Protein AF-A0A7J8YVA1-F1 (afdb_monomer_lite)

Sequence (81 aa):
MHESGAYEEEAHEHIRKLIDSTWKKINEDQMAKLPFSGKFIEITKNIVRVPLLMYQNGDGHGIENEETKECYHYLSTQFFC

Structure (mmCIF, N/CA/C/O backbone):
data_AF-A0A7J8YVA1-F1
#
_entry.id   AF-A0A7J8YVA1-F1
#
loop_
_atom_site.group_PDB
_atom_site.id
_atom_site.type_symbol
_atom_site.label_atom_id
_atom_site.label_alt_id
_atom_site.label_comp_id
_atom_site.label_asym_id
_atom_site.label_entity_id
_atom_site.label_seq_id
_atom_site.pdbx_PDB_ins_code
_atom_site.Cartn_x
_atom_site.Cartn_y
_atom_site.Cartn_z
_atom_site.occupancy
_atom_site.B_iso_or_equiv
_atom_site.auth_seq_id
_atom_site.auth_comp_id
_atom_site.auth_asym_id
_atom_site.auth_atom_id
_atom_site.pdbx_PDB_model_num
ATOM 1 N N . MET A 1 1 ? 0.172 -1.556 -19.847 1.00 87.38 1 MET A N 1
ATOM 2 C CA . MET A 1 1 ? 0.936 -1.861 -21.076 1.00 87.38 1 MET A CA 1
ATOM 3 C C . MET A 1 1 ? 0.152 -2.750 -22.036 1.00 87.38 1 MET A C 1
ATOM 5 O O . MET A 1 1 ? -0.220 -2.255 -23.081 1.00 87.38 1 MET A O 1
ATOM 9 N N . HIS A 1 2 ? -0.159 -4.016 -21.721 1.00 94.56 2 HIS A N 1
ATOM 10 C CA . HIS A 1 2 ? -0.853 -4.906 -22.676 1.00 94.56 2 HIS A CA 1
ATOM 11 C C . HIS A 1 2 ? -2.292 -4.470 -23.012 1.00 94.56 2 HIS A C 1
ATOM 13 O O . HIS A 1 2 ? -2.672 -4.460 -24.176 1.00 94.56 2 HIS A O 1
ATOM 19 N N . GLU A 1 3 ? -3.067 -4.062 -22.005 1.00 94.31 3 GLU A N 1
ATOM 20 C CA . GLU A 1 3 ? -4.479 -3.680 -22.180 1.00 94.31 3 GLU A CA 1
ATOM 21 C C . GLU A 1 3 ? -4.664 -2.341 -22.909 1.00 94.31 3 GLU A C 1
ATOM 23 O O . GLU A 1 3 ? -5.620 -2.167 -23.656 1.00 94.31 3 GLU A O 1
ATOM 28 N N . SER A 1 4 ? -3.754 -1.389 -22.691 1.00 92.81 4 SER A N 1
ATOM 29 C CA . SER A 1 4 ? -3.862 -0.014 -23.198 1.00 92.81 4 SER A CA 1
ATOM 30 C C . SER A 1 4 ? -2.833 0.348 -24.269 1.00 92.81 4 SER A C 1
ATOM 32 O O . SER A 1 4 ? -2.883 1.448 -24.808 1.00 92.81 4 SER A O 1
ATOM 34 N N . GLY A 1 5 ? -1.856 -0.520 -24.536 1.00 94.94 5 GLY A N 1
ATOM 35 C CA . GLY A 1 5 ? -0.682 -0.203 -25.354 1.00 94.94 5 GLY A CA 1
ATOM 36 C C . GLY A 1 5 ? 0.274 0.830 -24.737 1.00 94.94 5 GLY A C 1
ATOM 37 O O . GLY A 1 5 ? 1.247 1.193 -25.387 1.00 94.94 5 GLY A O 1
ATOM 38 N N . ALA A 1 6 ? 0.011 1.308 -23.512 1.00 95.69 6 ALA A N 1
ATOM 39 C CA . ALA A 1 6 ? 0.800 2.360 -22.869 1.00 95.69 6 ALA A CA 1
ATOM 40 C C . ALA A 1 6 ? 2.247 1.926 -22.607 1.00 95.69 6 ALA A C 1
ATOM 42 O O . ALA A 1 6 ? 2.504 0.743 -22.341 1.00 95.69 6 ALA A O 1
ATOM 43 N N . TYR A 1 7 ? 3.160 2.898 -22.612 1.00 96.50 7 TYR A N 1
ATOM 44 C CA . TYR A 1 7 ? 4.551 2.676 -22.228 1.00 96.50 7 TYR A CA 1
ATOM 45 C C . TYR A 1 7 ? 4.661 2.308 -20.744 1.00 96.50 7 TYR A C 1
ATOM 47 O O . TYR A 1 7 ? 3.752 2.554 -19.950 1.00 96.50 7 TYR A O 1
ATOM 55 N N . GLU A 1 8 ? 5.782 1.698 -20.363 1.00 95.81 8 GLU A N 1
ATOM 56 C CA . GLU A 1 8 ? 6.024 1.269 -18.982 1.00 95.81 8 GLU A CA 1
ATOM 57 C C . GLU A 1 8 ? 5.948 2.444 -18.002 1.00 95.81 8 GLU A C 1
ATOM 59 O O . GLU A 1 8 ? 5.250 2.355 -16.996 1.00 95.81 8 GLU A O 1
ATOM 64 N N . GLU A 1 9 ? 6.583 3.568 -18.339 1.00 95.06 9 GLU A N 1
ATOM 65 C CA . GLU A 1 9 ? 6.583 4.791 -17.528 1.00 95.06 9 GLU A CA 1
ATOM 66 C C . GLU A 1 9 ? 5.162 5.334 -17.306 1.00 95.06 9 GLU A C 1
ATOM 68 O O . GLU A 1 9 ? 4.759 5.602 -16.175 1.00 95.06 9 GLU A O 1
ATOM 73 N N . GLU A 1 10 ? 4.364 5.417 -18.374 1.00 95.69 10 GLU A N 1
ATOM 74 C CA . GLU A 1 10 ? 2.972 5.876 -18.315 1.00 95.69 10 GLU A CA 1
ATOM 75 C C . GLU A 1 10 ? 2.100 4.923 -17.490 1.00 95.69 10 GLU A C 1
ATOM 77 O O . GLU A 1 10 ? 1.257 5.353 -16.699 1.00 95.69 10 GLU A O 1
ATOM 82 N N . ALA A 1 11 ? 2.308 3.614 -17.651 1.00 96.38 11 ALA A N 1
ATOM 83 C CA . ALA A 1 11 ? 1.616 2.606 -16.863 1.00 96.38 11 ALA A CA 1
ATOM 84 C C . ALA A 1 11 ? 1.996 2.711 -15.378 1.00 96.38 11 ALA A C 1
ATOM 86 O O . ALA A 1 11 ? 1.120 2.646 -14.517 1.00 96.38 11 ALA A O 1
ATOM 87 N N . HIS A 1 12 ? 3.274 2.929 -15.069 1.00 92.88 12 HIS A N 1
ATOM 88 C CA . HIS A 1 12 ? 3.757 3.092 -13.704 1.00 92.88 12 HIS A CA 1
ATOM 89 C C . HIS A 1 12 ? 3.188 4.362 -13.052 1.00 92.88 12 HIS A C 1
ATOM 91 O O . HIS A 1 12 ? 2.682 4.309 -11.928 1.00 92.88 12 HIS A O 1
ATOM 97 N N . GLU A 1 13 ? 3.181 5.490 -13.765 1.00 95.00 13 GLU A N 1
ATOM 98 C CA . GLU A 1 13 ? 2.555 6.725 -13.288 1.00 95.00 13 GLU A CA 1
ATOM 99 C C . GLU A 1 13 ? 1.048 6.538 -13.051 1.00 95.00 13 GLU A C 1
ATOM 101 O O . GLU A 1 13 ? 0.505 7.001 -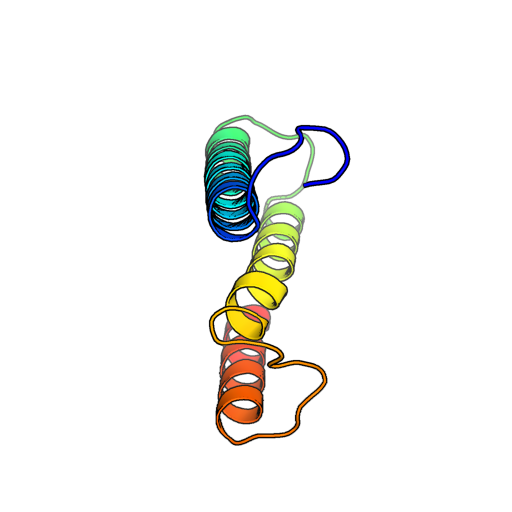12.044 1.00 95.00 13 GLU A O 1
ATOM 106 N N . HIS A 1 14 ? 0.362 5.813 -13.939 1.00 95.56 14 HIS A N 1
ATOM 107 C CA . HIS A 1 14 ? -1.055 5.504 -13.776 1.00 95.56 14 HIS A CA 1
ATOM 108 C C . HIS A 1 14 ? -1.328 4.679 -12.510 1.00 95.56 14 HIS A C 1
ATOM 110 O O . HIS A 1 14 ? -2.223 5.028 -11.739 1.00 95.56 14 HIS A O 1
ATOM 116 N N . ILE A 1 15 ? -0.534 3.635 -12.245 1.00 93.81 15 ILE A N 1
ATOM 117 C CA . ILE A 1 15 ? -0.657 2.834 -11.019 1.00 93.81 15 ILE A CA 1
ATOM 118 C C . ILE A 1 15 ? -0.417 3.693 -9.771 1.00 93.81 15 ILE A C 1
ATOM 120 O O . ILE A 1 15 ? -1.201 3.605 -8.825 1.00 93.81 15 ILE A O 1
ATOM 124 N N . ARG A 1 16 ? 0.589 4.580 -9.771 1.00 91.81 16 ARG A N 1
ATOM 125 C CA . ARG A 1 16 ? 0.817 5.520 -8.656 1.00 91.81 16 ARG A CA 1
ATOM 126 C C . ARG A 1 16 ? -0.404 6.406 -8.398 1.00 91.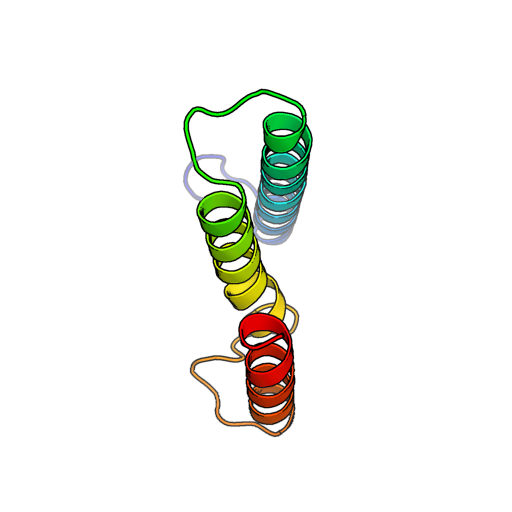81 16 ARG A C 1
ATOM 128 O O . ARG A 1 16 ? -0.874 6.485 -7.267 1.00 91.81 16 ARG A O 1
ATOM 135 N N . LYS A 1 17 ? -0.999 6.975 -9.451 1.00 95.19 17 LYS A N 1
ATOM 136 C CA . LYS A 1 17 ? -2.236 7.771 -9.335 1.00 95.19 17 LYS A CA 1
ATOM 137 C C . LYS A 1 17 ? -3.409 6.958 -8.779 1.00 95.19 17 LYS A C 1
ATOM 139 O O . LYS A 1 17 ? -4.207 7.487 -8.004 1.00 95.19 17 LYS A O 1
ATOM 144 N N . LEU A 1 18 ? -3.536 5.685 -9.159 1.00 95.50 18 LEU A N 1
ATOM 145 C CA . LEU A 1 18 ? -4.571 4.797 -8.621 1.00 95.50 18 LEU A CA 1
ATOM 146 C C . LEU A 1 18 ? -4.358 4.504 -7.133 1.00 95.50 18 LEU A C 1
ATOM 148 O O . LEU A 1 18 ? -5.329 4.519 -6.372 1.00 95.50 18 LEU A O 1
ATOM 152 N N . ILE A 1 19 ? -3.111 4.285 -6.712 1.00 92.06 19 ILE A N 1
ATOM 153 C CA . ILE A 1 19 ? -2.744 4.115 -5.302 1.00 92.06 19 ILE A CA 1
ATOM 154 C C . ILE A 1 19 ? -3.128 5.369 -4.508 1.00 92.06 19 ILE A C 1
ATOM 156 O O . ILE A 1 19 ? -3.867 5.261 -3.527 1.00 92.06 19 ILE A O 1
ATOM 160 N N . ASP A 1 20 ? -2.729 6.555 -4.973 1.00 90.88 20 ASP A N 1
ATOM 161 C CA . ASP A 1 20 ? -3.033 7.831 -4.312 1.00 90.88 20 ASP A CA 1
ATOM 162 C C . ASP A 1 20 ? -4.544 8.079 -4.208 1.00 9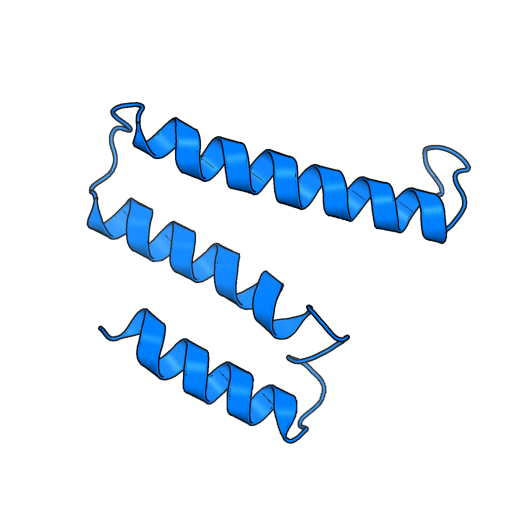0.88 20 ASP A C 1
ATOM 164 O O . ASP A 1 20 ? -5.066 8.447 -3.150 1.00 90.88 20 ASP A O 1
ATOM 168 N N . SER A 1 21 ? -5.279 7.829 -5.297 1.00 93.56 21 SER A N 1
ATOM 169 C CA . SER A 1 21 ? -6.739 7.952 -5.324 1.00 93.56 21 SER A CA 1
ATOM 170 C C . SER A 1 21 ? -7.408 6.991 -4.339 1.00 93.56 21 SER A C 1
ATOM 172 O O . SER A 1 21 ? -8.340 7.374 -3.630 1.00 93.56 21 SER A O 1
ATOM 174 N N . THR A 1 22 ? -6.918 5.755 -4.257 1.00 91.19 22 THR A N 1
ATOM 175 C CA . THR A 1 22 ? -7.444 4.740 -3.337 1.00 91.19 22 THR A CA 1
ATOM 176 C C . THR A 1 22 ? -7.151 5.109 -1.887 1.00 91.19 22 THR A C 1
ATOM 178 O O . THR A 1 22 ? -8.038 5.022 -1.039 1.00 91.19 22 THR A O 1
ATOM 181 N N . TRP A 1 23 ? -5.947 5.606 -1.594 1.00 87.88 23 TRP A N 1
ATOM 182 C CA . TRP A 1 23 ? -5.591 6.075 -0.257 1.00 87.88 23 TRP A CA 1
ATOM 183 C C . TRP A 1 23 ? -6.449 7.261 0.190 1.00 87.88 23 TRP A C 1
ATOM 185 O O . TRP A 1 23 ? -6.894 7.319 1.340 1.00 87.88 23 TRP A O 1
ATOM 195 N N . LYS A 1 24 ? -6.742 8.192 -0.724 1.00 89.38 24 LYS A N 1
ATOM 196 C CA . LYS A 1 24 ? -7.661 9.301 -0.459 1.00 89.38 24 LYS A CA 1
ATOM 197 C C . LYS A 1 24 ? -9.062 8.796 -0.097 1.00 89.38 24 LYS A C 1
ATOM 199 O O . LYS A 1 24 ? -9.584 9.211 0.933 1.00 89.38 24 LYS A O 1
ATOM 204 N N . LYS A 1 25 ? -9.610 7.838 -0.855 1.00 87.62 25 LYS A N 1
ATOM 205 C CA . LYS A 1 25 ? -10.913 7.213 -0.555 1.00 87.62 25 LYS A CA 1
ATOM 206 C C . LYS A 1 25 ? -10.935 6.536 0.814 1.00 87.62 25 LYS A C 1
ATOM 208 O O . LYS A 1 25 ? -11.851 6.779 1.581 1.00 87.62 25 LYS A O 1
ATOM 213 N N . ILE A 1 26 ? -9.896 5.776 1.175 1.00 82.88 26 ILE A N 1
ATOM 214 C CA . ILE A 1 26 ? -9.791 5.141 2.504 1.00 82.88 26 ILE A CA 1
ATOM 215 C C . ILE A 1 26 ? -9.834 6.186 3.631 1.00 82.88 26 ILE A C 1
ATOM 217 O O . ILE A 1 26 ? -10.396 5.933 4.698 1.00 82.88 26 ILE A O 1
ATOM 221 N N . ASN A 1 27 ? -9.230 7.360 3.423 1.00 82.25 27 ASN A N 1
ATOM 222 C CA . ASN A 1 27 ? -9.257 8.449 4.400 1.00 82.25 27 ASN A CA 1
ATOM 223 C C . ASN A 1 27 ? -10.594 9.203 4.432 1.00 82.25 27 ASN A C 1
ATOM 225 O O . ASN A 1 27 ? -11.015 9.618 5.508 1.00 82.25 27 ASN A O 1
ATOM 229 N N . GLU A 1 28 ? -11.276 9.346 3.299 1.00 82.81 28 GLU A N 1
ATOM 230 C CA . GLU A 1 28 ? -12.617 9.941 3.217 1.00 82.81 28 GLU A CA 1
ATOM 231 C C . GLU A 1 28 ? -13.695 9.010 3.795 1.00 82.81 28 GLU A C 1
ATOM 233 O O . GLU A 1 28 ? -14.552 9.463 4.552 1.00 82.81 28 GLU A O 1
ATOM 238 N N . ASP A 1 29 ? -13.610 7.702 3.543 1.00 72.12 29 ASP A N 1
ATOM 239 C CA . ASP A 1 29 ? -14.537 6.689 4.064 1.00 72.12 29 ASP A CA 1
ATOM 240 C C . ASP A 1 29 ? -14.487 6.576 5.594 1.00 72.12 29 ASP A C 1
ATOM 242 O O . ASP A 1 29 ? -15.449 6.136 6.207 1.00 72.12 29 ASP A O 1
ATOM 246 N N . GLN A 1 30 ? -13.413 7.029 6.246 1.00 63.34 30 GLN A N 1
ATOM 247 C CA . GLN A 1 30 ? -13.372 7.189 7.707 1.00 63.34 30 GLN A CA 1
ATOM 248 C C . GLN A 1 30 ? -14.253 8.332 8.217 1.00 63.34 30 GLN A C 1
ATOM 250 O O . GLN A 1 30 ? -14.692 8.302 9.367 1.00 63.34 30 GLN A O 1
ATOM 255 N N . MET A 1 31 ? -14.500 9.350 7.388 1.00 59.09 31 MET A N 1
ATOM 256 C CA . MET A 1 31 ? -15.477 10.394 7.698 1.00 59.09 31 MET A CA 1
ATOM 257 C C . MET A 1 31 ? -16.908 9.871 7.531 1.00 59.09 31 MET A C 1
ATOM 259 O O . MET A 1 31 ? -17.828 10.372 8.181 1.00 59.09 31 MET A O 1
ATOM 263 N N . ALA A 1 32 ? -17.099 8.842 6.701 1.00 62.78 32 ALA A N 1
ATOM 264 C CA . ALA A 1 32 ? -18.333 8.078 6.661 1.00 62.78 32 ALA A CA 1
ATOM 265 C C . ALA A 1 32 ? -18.391 7.116 7.863 1.00 62.78 32 ALA A C 1
ATOM 267 O O . ALA A 1 32 ? -17.408 6.491 8.254 1.00 62.78 32 ALA A O 1
ATOM 268 N N . LYS A 1 33 ? -19.563 6.979 8.490 1.00 68.88 33 LYS A N 1
ATOM 269 C CA . LYS A 1 33 ? -19.763 6.006 9.575 1.00 68.88 33 LYS A CA 1
ATOM 270 C C . LYS A 1 33 ? -19.795 4.591 8.993 1.00 68.88 33 LYS A C 1
ATOM 272 O O . LYS A 1 33 ? -20.869 4.043 8.757 1.00 68.88 33 LYS A O 1
ATOM 277 N N . LEU A 1 34 ? -18.623 4.014 8.743 1.00 74.75 34 LEU A N 1
ATOM 278 C CA . LEU A 1 34 ? -18.496 2.604 8.393 1.00 74.75 34 LEU A CA 1
ATOM 279 C C . LEU A 1 34 ? -18.998 1.729 9.557 1.00 74.75 34 LEU A C 1
ATOM 281 O O . LEU A 1 34 ? -18.801 2.086 10.720 1.00 74.75 34 LEU A O 1
ATOM 285 N N . PRO A 1 35 ? -19.601 0.558 9.285 1.00 84.06 35 PRO A N 1
ATOM 286 C CA . PRO A 1 35 ? -20.125 -0.344 10.317 1.00 84.06 35 PRO A CA 1
ATOM 287 C C . PRO A 1 35 ? -19.024 -1.116 11.075 1.00 84.06 35 PRO A C 1
ATOM 289 O O . PRO A 1 35 ? -19.310 -2.107 11.745 1.00 84.06 35 PRO A O 1
ATOM 292 N N . PHE A 1 36 ? -17.763 -0.694 10.963 1.00 82.19 36 PHE A N 1
ATOM 293 C CA . PHE A 1 36 ? -16.605 -1.352 11.562 1.00 82.19 36 PHE A CA 1
ATOM 294 C C . PHE A 1 36 ? -16.120 -0.607 12.806 1.00 82.19 36 PHE A C 1
ATOM 296 O O . PHE A 1 36 ? -16.307 0.601 12.945 1.00 82.19 36 PHE A O 1
ATOM 303 N N . SER A 1 37 ? -15.457 -1.323 13.718 1.00 86.56 37 SER A N 1
ATOM 304 C CA . SER A 1 37 ? -14.837 -0.687 14.881 1.00 86.56 37 SER A CA 1
ATOM 305 C C . SER A 1 37 ? -13.673 0.212 14.450 1.00 86.56 37 SER A C 1
ATOM 307 O O . SER A 1 37 ? -12.955 -0.098 13.498 1.00 86.56 37 SER A O 1
ATOM 309 N N . GLY A 1 38 ? -13.431 1.302 15.186 1.00 83.19 38 GLY A N 1
AT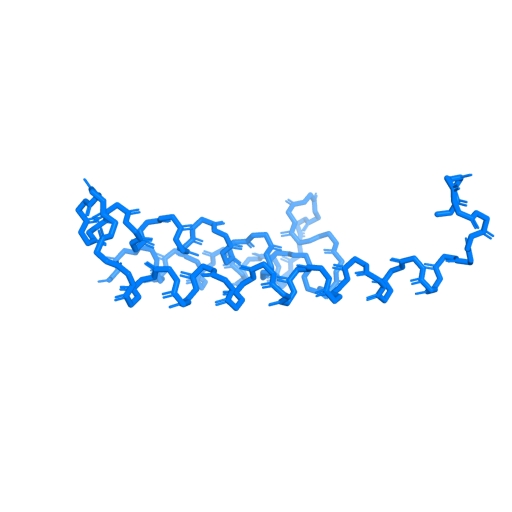OM 310 C CA . GLY A 1 38 ? -12.295 2.193 14.905 1.00 83.19 38 GLY A CA 1
ATOM 311 C C . GLY A 1 38 ? -10.951 1.452 14.876 1.00 83.19 38 GLY A C 1
ATOM 312 O O . GLY A 1 38 ? -10.120 1.710 14.013 1.00 83.19 38 GLY A O 1
ATOM 313 N N . LYS A 1 39 ? -10.793 0.438 15.736 1.00 84.44 39 LYS A N 1
ATOM 314 C CA . LYS A 1 39 ? -9.597 -0.412 15.792 1.00 84.44 39 LYS A CA 1
ATOM 315 C C . LYS A 1 39 ? -9.412 -1.265 14.530 1.00 84.44 39 LYS A C 1
ATOM 317 O O . LYS A 1 39 ? -8.295 -1.451 14.066 1.00 84.44 39 LYS A O 1
ATOM 322 N N . PHE A 1 40 ? -10.503 -1.769 13.947 1.00 84.50 40 PHE A N 1
ATOM 323 C CA . PHE A 1 40 ? -10.454 -2.515 12.686 1.00 84.50 40 PHE A CA 1
ATOM 324 C C . PHE A 1 40 ? -10.028 -1.622 11.513 1.00 84.50 40 PHE A C 1
ATOM 326 O O . PHE A 1 40 ? -9.219 -2.023 10.674 1.00 84.50 40 PHE A O 1
ATOM 333 N N . ILE A 1 41 ? -10.544 -0.393 11.484 1.00 84.00 41 ILE A N 1
ATOM 334 C CA . ILE A 1 41 ? -10.175 0.615 10.488 1.00 84.00 41 ILE A CA 1
ATOM 335 C C . ILE A 1 41 ? -8.682 0.952 10.607 1.00 84.00 41 ILE A C 1
ATOM 337 O O . ILE A 1 41 ? -7.970 0.952 9.607 1.00 84.00 41 ILE A O 1
ATOM 341 N N . GLU A 1 42 ? -8.190 1.179 11.823 1.00 84.12 42 GLU A N 1
ATOM 342 C CA . GLU A 1 42 ? -6.782 1.473 12.098 1.00 84.12 42 GLU A CA 1
ATOM 343 C C . GLU A 1 42 ? -5.838 0.345 11.656 1.00 84.12 42 GLU A C 1
ATOM 345 O O . GLU A 1 42 ? -4.882 0.596 10.920 1.00 84.12 42 GLU A O 1
ATOM 350 N N . ILE A 1 43 ? -6.150 -0.906 12.015 1.00 85.00 43 ILE A N 1
ATOM 351 C CA . ILE A 1 43 ? -5.378 -2.081 11.579 1.00 85.00 43 ILE A CA 1
ATOM 352 C C . ILE A 1 43 ? -5.331 -2.152 10.051 1.00 85.00 43 ILE A C 1
ATOM 354 O O . ILE A 1 43 ? -4.264 -2.352 9.473 1.00 85.00 43 ILE A O 1
ATOM 358 N N . THR A 1 44 ? -6.466 -1.934 9.385 1.00 85.06 44 THR A N 1
ATOM 359 C CA . THR A 1 44 ? -6.543 -1.952 7.918 1.00 85.06 44 THR A CA 1
ATOM 360 C C . THR A 1 44 ? -5.653 -0.874 7.292 1.00 85.06 44 THR A C 1
ATOM 362 O O . THR A 1 44 ? -4.932 -1.151 6.333 1.00 85.06 44 THR A O 1
ATOM 365 N N . LYS A 1 45 ? -5.626 0.344 7.854 1.00 83.75 45 LYS A N 1
ATOM 366 C CA . LYS A 1 45 ? -4.726 1.415 7.389 1.00 83.75 45 LYS A CA 1
ATOM 367 C C . LYS A 1 45 ? -3.263 1.036 7.547 1.00 83.75 45 LYS A C 1
ATOM 369 O O . LYS A 1 45 ? -2.474 1.286 6.638 1.00 83.75 45 LYS A O 1
ATOM 374 N N . ASN A 1 46 ? -2.902 0.449 8.684 1.00 84.50 46 ASN A N 1
ATOM 375 C CA . ASN A 1 46 ? -1.533 0.020 8.925 1.00 84.50 46 ASN A CA 1
ATOM 376 C C . ASN A 1 46 ? -1.132 -1.080 7.932 1.00 84.50 46 ASN A C 1
ATOM 378 O O . ASN A 1 46 ? -0.066 -0.978 7.332 1.00 84.50 46 ASN A O 1
ATOM 382 N N . ILE A 1 47 ? -2.009 -2.051 7.647 1.00 86.06 47 ILE A N 1
ATOM 383 C CA . ILE A 1 47 ? -1.769 -3.086 6.624 1.00 86.06 47 ILE A CA 1
ATOM 384 C C . ILE A 1 47 ? -1.505 -2.470 5.246 1.00 86.06 47 ILE A C 1
ATOM 386 O O . ILE A 1 47 ? -0.576 -2.895 4.571 1.00 86.06 47 ILE A O 1
ATOM 390 N N . VAL A 1 48 ? -2.268 -1.454 4.830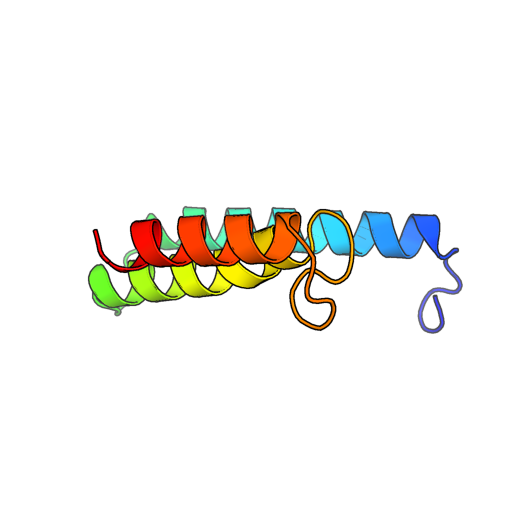 1.00 86.56 48 VAL A N 1
ATOM 391 C CA . VAL A 1 48 ? -2.063 -0.786 3.529 1.00 86.56 48 VAL A CA 1
ATOM 392 C C . VAL A 1 48 ? -0.749 0.009 3.482 1.00 86.56 48 VAL A C 1
ATOM 394 O O . VAL A 1 48 ? -0.132 0.105 2.424 1.00 86.56 48 VAL A O 1
ATOM 397 N N . ARG A 1 49 ? -0.277 0.551 4.612 1.00 85.94 49 ARG A N 1
ATOM 398 C CA . ARG A 1 49 ? 1.003 1.282 4.691 1.00 85.94 49 ARG A CA 1
ATOM 399 C C . ARG A 1 49 ? 2.227 0.382 4.526 1.00 85.94 49 ARG A C 1
ATOM 401 O O . ARG A 1 49 ? 3.221 0.839 3.973 1.00 85.94 49 ARG A O 1
ATOM 408 N N . VAL A 1 50 ? 2.154 -0.874 4.975 1.00 85.69 50 VAL A N 1
ATOM 409 C CA . VAL A 1 50 ? 3.265 -1.843 4.895 1.00 85.69 50 VAL A CA 1
ATOM 410 C C . VAL A 1 50 ? 3.833 -1.970 3.478 1.00 85.69 50 VAL A C 1
ATOM 412 O O . VAL A 1 50 ? 5.017 -1.686 3.310 1.00 85.69 50 VAL A O 1
ATOM 415 N N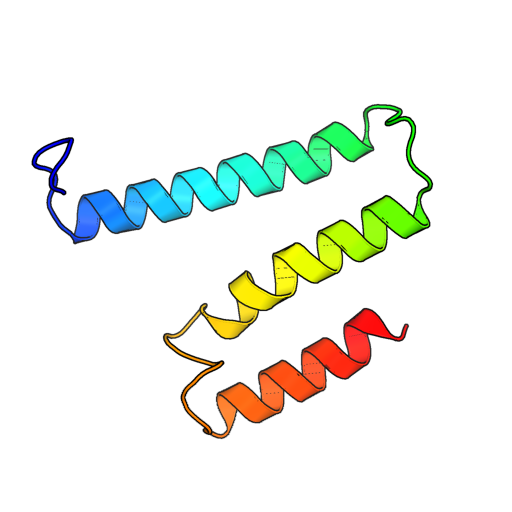 . PRO A 1 51 ? 3.047 -2.336 2.445 1.00 85.50 51 PRO A N 1
ATOM 416 C CA . PRO A 1 51 ? 3.581 -2.467 1.095 1.00 85.50 51 PRO A CA 1
ATOM 417 C C . PRO A 1 51 ? 4.005 -1.118 0.504 1.00 85.50 51 PRO A C 1
ATOM 419 O O . PRO A 1 51 ? 4.968 -1.075 -0.251 1.00 85.50 51 PRO A O 1
ATOM 422 N N . LEU A 1 52 ? 3.342 -0.010 0.857 1.00 86.00 52 LEU A N 1
ATOM 423 C CA . LEU A 1 52 ? 3.747 1.316 0.375 1.00 86.00 52 LEU A CA 1
ATOM 424 C C . LEU A 1 52 ? 5.153 1.691 0.847 1.00 86.00 52 LEU A C 1
ATOM 426 O O . LEU A 1 52 ? 5.909 2.266 0.073 1.00 86.00 52 LEU A O 1
ATOM 430 N N . LEU A 1 53 ? 5.502 1.343 2.088 1.00 84.06 53 LEU A N 1
ATOM 431 C CA . LEU A 1 53 ? 6.839 1.559 2.630 1.00 84.06 53 LEU A CA 1
ATOM 432 C C . LEU A 1 53 ? 7.843 0.544 2.069 1.00 84.06 53 LEU A C 1
ATOM 434 O O . LEU A 1 53 ? 8.892 0.937 1.570 1.00 84.06 53 LEU A O 1
ATOM 438 N N . MET A 1 54 ? 7.505 -0.750 2.114 1.00 84.94 54 MET A N 1
ATOM 439 C CA . MET A 1 54 ? 8.395 -1.828 1.663 1.00 84.94 54 MET A CA 1
ATOM 440 C C . MET A 1 54 ? 8.804 -1.681 0.200 1.00 84.94 54 MET A C 1
ATOM 442 O O . MET A 1 54 ? 9.929 -2.017 -0.147 1.00 84.94 54 MET A O 1
ATOM 446 N N . TYR A 1 55 ? 7.906 -1.181 -0.652 1.00 87.19 55 TYR A N 1
ATOM 447 C CA . TYR A 1 55 ? 8.149 -1.093 -2.089 1.00 87.19 55 TYR A CA 1
ATOM 448 C C . TYR A 1 55 ? 8.450 0.321 -2.598 1.00 87.19 55 TYR A C 1
ATOM 450 O O . TYR A 1 55 ? 8.483 0.547 -3.808 1.00 87.19 55 TYR A O 1
ATOM 458 N N . GLN A 1 56 ? 8.692 1.287 -1.704 1.00 83.88 56 GLN A N 1
ATOM 459 C CA . GLN A 1 56 ? 8.933 2.680 -2.095 1.00 83.88 56 GLN A CA 1
ATOM 460 C C . GLN A 1 56 ? 10.170 2.832 -2.997 1.00 83.88 56 GLN A C 1
ATOM 462 O O . GLN A 1 56 ? 10.142 3.614 -3.949 1.00 83.88 56 GLN A O 1
ATOM 467 N N . ASN A 1 57 ? 11.228 2.063 -2.713 1.00 84.31 57 ASN A N 1
ATOM 468 C CA . ASN A 1 57 ? 12.534 2.168 -3.373 1.00 84.31 57 ASN A CA 1
ATOM 469 C C . ASN A 1 57 ? 12.926 0.909 -4.172 1.00 84.31 57 ASN A C 1
ATOM 471 O O . ASN A 1 57 ? 14.077 0.773 -4.579 1.00 84.31 57 ASN A O 1
ATOM 475 N N . GLY A 1 58 ? 11.994 -0.017 -4.407 1.00 85.44 58 GLY A N 1
ATOM 476 C CA . GLY A 1 58 ? 12.278 -1.316 -5.025 1.00 85.44 58 GLY A CA 1
ATOM 477 C C . GLY A 1 58 ? 11.779 -2.467 -4.162 1.00 85.44 58 GLY A C 1
ATOM 478 O O . GLY A 1 58 ? 10.840 -2.294 -3.401 1.00 85.44 58 GLY A O 1
ATOM 479 N N . ASP A 1 59 ? 12.363 -3.655 -4.279 1.00 85.88 59 ASP A N 1
ATOM 480 C CA . ASP A 1 59 ? 11.934 -4.809 -3.482 1.00 85.88 59 ASP A CA 1
ATOM 481 C C . ASP A 1 59 ? 12.542 -4.784 -2.070 1.00 85.88 59 ASP A C 1
ATOM 483 O O . ASP A 1 59 ? 13.604 -5.355 -1.834 1.00 85.88 59 ASP A O 1
ATOM 487 N N . GLY A 1 60 ? 11.860 -4.125 -1.130 1.00 84.81 60 GLY A N 1
ATOM 488 C CA . GLY A 1 60 ? 12.221 -4.115 0.291 1.00 84.81 60 GLY A CA 1
ATOM 489 C C . GLY A 1 60 ? 11.594 -5.246 1.112 1.00 84.81 60 GLY A C 1
ATOM 490 O O . GLY A 1 60 ? 11.513 -5.140 2.334 1.00 84.81 60 GLY A O 1
ATOM 491 N N . HIS A 1 61 ? 11.079 -6.304 0.474 1.00 85.12 61 HIS A N 1
ATOM 492 C CA . HIS A 1 61 ? 10.557 -7.486 1.167 1.00 85.12 61 HIS A CA 1
ATOM 493 C C . HIS A 1 61 ? 11.393 -8.734 0.875 1.00 85.12 61 HIS A C 1
ATOM 495 O O . HIS A 1 61 ? 11.744 -9.461 1.804 1.00 85.12 61 HIS A O 1
ATOM 501 N N . GLY A 1 62 ? 11.705 -8.975 -0.400 1.00 84.56 62 GLY A N 1
ATOM 502 C CA . GLY A 1 62 ? 12.474 -10.125 -0.870 1.00 84.56 62 GLY A CA 1
ATOM 503 C C . GLY A 1 62 ? 13.990 -9.938 -0.808 1.00 84.56 62 GLY A C 1
ATOM 504 O O . GLY A 1 62 ? 14.718 -10.932 -0.785 1.00 84.56 62 GLY A O 1
ATOM 505 N N . ILE A 1 63 ? 14.482 -8.695 -0.750 1.00 83.69 63 ILE A N 1
ATOM 506 C CA . ILE A 1 63 ? 15.915 -8.385 -0.672 1.00 83.69 63 ILE A CA 1
ATOM 507 C C . ILE A 1 63 ? 16.276 -7.994 0.760 1.00 83.69 63 ILE A C 1
ATOM 509 O O . ILE A 1 63 ? 15.899 -6.935 1.250 1.00 83.69 63 ILE A O 1
ATOM 513 N N . GLU A 1 64 ? 17.074 -8.817 1.437 1.00 77.31 64 GLU A N 1
ATOM 514 C CA . GLU A 1 64 ? 17.582 -8.486 2.771 1.00 77.31 64 GLU A CA 1
ATOM 515 C C . GLU A 1 64 ? 18.724 -7.456 2.693 1.00 77.31 64 GLU A C 1
ATOM 517 O O . GLU A 1 64 ? 19.904 -7.806 2.649 1.00 77.31 64 GLU A O 1
ATOM 522 N N . ASN A 1 65 ? 18.382 -6.167 2.697 1.00 78.44 65 ASN A N 1
ATOM 523 C CA . ASN A 1 65 ? 19.333 -5.054 2.806 1.00 78.44 65 ASN A CA 1
ATOM 524 C C . ASN A 1 65 ? 19.109 -4.225 4.093 1.00 78.44 65 ASN A C 1
ATOM 526 O O . ASN A 1 65 ? 18.212 -4.508 4.893 1.00 78.44 65 ASN A O 1
ATOM 530 N N . GLU A 1 66 ? 19.965 -3.230 4.343 1.00 76.75 66 GLU A N 1
ATOM 531 C CA . GLU A 1 66 ? 19.844 -2.353 5.522 1.00 76.75 66 GLU A CA 1
ATOM 532 C C . GLU A 1 66 ? 18.523 -1.567 5.523 1.00 76.75 66 GLU A C 1
ATOM 534 O O . GLU A 1 66 ? 17.845 -1.529 6.548 1.00 76.75 66 GLU A O 1
ATOM 539 N N . GLU A 1 67 ? 18.087 -1.062 4.365 1.00 74.38 67 GLU A N 1
ATOM 540 C CA . GLU A 1 67 ? 16.814 -0.339 4.203 1.00 74.38 67 GLU A CA 1
ATOM 541 C C . GLU A 1 67 ? 15.596 -1.199 4.579 1.00 74.38 67 GLU A C 1
ATOM 543 O O . GLU A 1 67 ? 14.657 -0.737 5.228 1.00 74.38 67 GLU A O 1
ATOM 548 N N . THR A 1 68 ? 15.632 -2.484 4.235 1.00 75.94 68 THR A N 1
ATOM 549 C CA . THR A 1 68 ? 14.591 -3.460 4.569 1.00 75.94 68 THR A CA 1
ATOM 550 C C . THR A 1 68 ? 14.521 -3.695 6.078 1.00 75.94 68 THR A C 1
ATOM 552 O O . THR A 1 68 ? 13.433 -3.740 6.655 1.00 75.94 68 THR A O 1
ATOM 555 N N . LYS A 1 69 ? 15.671 -3.768 6.763 1.00 77.00 69 LYS A N 1
ATOM 556 C CA . LYS A 1 69 ? 15.728 -3.887 8.232 1.00 77.00 69 LYS A CA 1
ATOM 557 C C . LYS A 1 69 ? 15.183 -2.638 8.925 1.00 77.00 69 LYS A C 1
ATOM 559 O O . LYS A 1 69 ? 14.451 -2.772 9.906 1.00 77.00 69 LYS A O 1
ATOM 564 N N . GLU A 1 70 ? 15.492 -1.449 8.409 1.00 77.19 70 GLU A N 1
ATOM 565 C CA . GLU A 1 70 ? 14.928 -0.189 8.905 1.00 77.19 70 GLU A CA 1
ATOM 566 C C . GLU A 1 70 ? 13.411 -0.122 8.694 1.00 77.19 70 GLU A C 1
ATOM 568 O O . GLU A 1 70 ? 12.683 0.244 9.618 1.00 77.19 70 GLU A O 1
ATOM 573 N N . CYS A 1 71 ? 12.911 -0.565 7.536 1.00 72.19 71 CYS A N 1
ATOM 574 C CA . CYS A 1 71 ? 11.475 -0.663 7.273 1.00 72.19 71 CYS A CA 1
ATOM 575 C C . CYS A 1 71 ? 10.785 -1.614 8.256 1.00 72.19 71 CYS A C 1
ATOM 577 O O . CYS A 1 71 ? 9.777 -1.245 8.855 1.00 72.19 71 CYS A O 1
ATOM 579 N N . TYR A 1 72 ? 11.330 -2.812 8.493 1.00 75.69 72 TYR A N 1
ATOM 580 C CA . TYR A 1 72 ? 10.778 -3.733 9.493 1.00 75.69 72 TYR A CA 1
ATOM 581 C C . TYR A 1 72 ? 10.815 -3.148 10.907 1.00 75.69 72 TYR A C 1
ATOM 583 O O . TYR A 1 72 ? 9.844 -3.291 11.651 1.00 75.69 72 TYR A O 1
ATOM 591 N N . HIS A 1 73 ? 11.895 -2.455 11.277 1.00 76.62 73 HIS A N 1
ATOM 592 C CA . HIS A 1 73 ? 11.993 -1.774 12.566 1.00 76.62 73 HIS A CA 1
ATOM 593 C C . HIS A 1 73 ? 10.921 -0.679 12.710 1.00 76.62 73 HIS A C 1
ATOM 595 O O . HIS A 1 73 ? 10.186 -0.653 13.700 1.00 76.62 73 HIS A O 1
ATOM 601 N N . TYR A 1 74 ? 10.748 0.166 11.695 1.00 73.62 74 TYR A N 1
ATOM 602 C CA . TYR A 1 74 ? 9.720 1.205 11.668 1.00 73.62 74 TYR A CA 1
ATOM 603 C C . TYR A 1 74 ? 8.302 0.618 11.736 1.00 73.62 74 TYR A C 1
ATOM 605 O O . TYR A 1 74 ? 7.491 1.028 12.566 1.00 73.62 74 TYR A O 1
ATOM 613 N N . LEU A 1 75 ? 8.009 -0.415 10.945 1.00 72.75 75 LEU A N 1
ATOM 614 C CA . LEU A 1 75 ? 6.709 -1.090 10.979 1.00 72.75 75 LEU A CA 1
ATOM 615 C C . LEU A 1 75 ? 6.450 -1.769 12.330 1.00 72.75 75 LEU A C 1
ATOM 617 O O . LEU A 1 75 ? 5.328 -1.715 12.832 1.00 72.75 75 LEU A O 1
ATOM 621 N N . SER A 1 76 ? 7.476 -2.346 12.963 1.00 68.94 76 SER A N 1
ATOM 622 C CA . SER A 1 76 ? 7.343 -2.964 14.288 1.00 68.94 76 SER A CA 1
ATOM 623 C C . SER A 1 76 ? 6.960 -1.962 15.380 1.00 68.94 76 SER A C 1
ATOM 625 O O . SER A 1 76 ? 6.242 -2.323 16.308 1.00 68.94 76 SER A O 1
ATOM 627 N N . THR A 1 77 ? 7.378 -0.698 15.253 1.00 65.81 77 THR A N 1
ATOM 628 C CA . THR A 1 77 ? 7.052 0.358 16.225 1.00 65.81 77 THR A CA 1
ATOM 629 C C . THR A 1 77 ? 5.688 0.999 15.968 1.00 65.81 77 THR A C 1
ATOM 631 O O . THR A 1 77 ? 5.003 1.366 16.918 1.00 65.81 77 THR A O 1
ATOM 634 N N . GLN A 1 78 ? 5.253 1.089 14.708 1.00 62.09 78 GLN A N 1
ATOM 635 C CA . GLN A 1 78 ? 4.007 1.761 14.324 1.00 62.09 78 GLN A CA 1
ATOM 636 C C . GLN A 1 78 ? 2.760 0.855 14.349 1.00 62.09 78 GLN A C 1
ATOM 638 O O . GLN A 1 78 ? 1.640 1.356 14.354 1.00 62.09 78 GLN A O 1
ATOM 643 N N . PHE A 1 79 ? 2.935 -0.473 14.362 1.00 57.78 79 PHE A N 1
ATOM 644 C CA . PHE A 1 79 ? 1.841 -1.438 14.560 1.00 57.78 79 PHE A CA 1
ATOM 645 C C . PHE A 1 79 ? 1.563 -1.778 16.033 1.00 57.78 79 PHE A C 1
ATOM 647 O O . PHE A 1 79 ? 0.517 -2.361 16.319 1.00 57.78 79 PHE A O 1
ATOM 654 N N . PHE A 1 80 ? 2.485 -1.460 16.951 1.00 47.75 80 PHE A N 1
ATOM 655 C CA . PHE A 1 80 ? 2.408 -1.842 18.370 1.00 47.75 80 PHE A CA 1
ATOM 656 C C . PHE A 1 80 ? 2.189 -0.680 19.354 1.00 47.75 80 PHE A C 1
ATOM 658 O O . PHE A 1 80 ? 2.053 -0.939 20.551 1.00 47.75 80 PHE A O 1
ATOM 665 N N . CYS A 1 81 ? 2.099 0.559 18.869 1.00 40.91 81 CYS A N 1
ATOM 666 C CA . CYS A 1 81 ? 1.666 1.735 19.631 1.00 40.91 81 CYS A CA 1
ATOM 667 C C . CYS A 1 81 ? 0.365 2.273 19.040 1.00 40.91 81 CYS A C 1
ATOM 669 O O . CYS A 1 81 ? -0.519 2.640 19.845 1.00 40.91 81 CYS A O 1
#

InterPro domains:
  IPR008949 Isoprenoid synthase domain superfamily [G3DSA:1.10.600.10] (1-80)
  IPR008949 Isoprenoid synthase domain superfamily [SSF48576] (1-73)

Secondary structure (DSSP, 8-state):
-TTT---HHHHHHHHHHHHHHHHHHHHHHTTS--SS-HHHHHHHHHHHHHHHHHTTTS-TTTS--HHHHHHHHHHHHHS--

Organism: Gossypium aridum (NCBI:txid34290)

pLDDT: mean 82.62, std 11.09, range [40.91, 96.5]

Radius of gyration: 15.83 Å; chains: 1; bounding box: 40×20×45 Å

Foldseek 3Di:
DVVPPDDPVVVVVVVVVVLVVVLVVLVVCVVPPDPDDPVVSLLVVLVSVLCCQCCVPHRLPPDPDPSVVVSVVVSVVSNPD